Protein AF-A0AA95L8K7-F1 (afdb_monomer_lite)

pLDDT: mean 76.62, std 14.95, range [47.16, 91.44]

Foldseek 3Di:
DFAAPVCPVVVVVVAPDWDKDFDPPVDQDAHPPPRHGTGIDTDRPPPPVVVVVVVD

Sequence (56 aa):
MFVCSNHVKDALKHMYVPHIKLIPEEESYRCHLCKNKAKYKLFQYCYQRNQTKKAI

Secondary structure (DSSP, 8-state):
-EE-TTTHHHHHHT-SSEEEEEPPTT--PBPTTT-SBP-EEEEE---GGGTGGG--

Radius of gyration: 13.52 Å; chains: 1; bounding box: 25×18×40 Å

Structure (mmCIF, N/CA/C/O backbone):
data_AF-A0AA95L8K7-F1
#
_entry.id   AF-A0AA95L8K7-F1
#
loop_
_atom_site.group_PDB
_atom_site.id
_atom_site.type_symbol
_atom_site.label_atom_id
_atom_site.label_alt_id
_atom_site.label_comp_id
_atom_site.label_asym_id
_atom_site.label_entity_id
_atom_site.label_seq_id
_atom_site.pdbx_PDB_ins_code
_atom_site.Cartn_x
_atom_site.Cartn_y
_atom_site.Cartn_z
_atom_site.occupancy
_atom_site.B_iso_or_equiv
_atom_site.auth_seq_id
_atom_site.auth_comp_id
_atom_site.auth_asym_id
_atom_site.auth_atom_id
_atom_site.pdbx_PDB_model_num
ATOM 1 N N . MET A 1 1 ? 5.867 3.741 -4.452 1.00 83.44 1 MET A N 1
ATOM 2 C CA . MET A 1 1 ? 5.030 4.362 -3.404 1.00 83.44 1 MET A CA 1
ATOM 3 C C . MET A 1 1 ? 4.751 3.339 -2.308 1.00 83.44 1 MET A C 1
ATOM 5 O O . MET A 1 1 ? 4.401 2.215 -2.634 1.00 83.44 1 MET A O 1
ATOM 9 N N . PHE A 1 2 ? 4.931 3.687 -1.032 1.00 89.06 2 PHE A N 1
ATOM 10 C CA . PHE A 1 2 ? 4.673 2.781 0.098 1.00 89.06 2 PHE A CA 1
ATOM 11 C C . PHE A 1 2 ? 3.344 3.120 0.777 1.00 89.06 2 PHE A C 1
ATOM 13 O O . PHE A 1 2 ? 3.091 4.284 1.099 1.00 89.06 2 PHE A O 1
ATOM 20 N N . VAL A 1 3 ? 2.495 2.117 1.006 1.00 90.56 3 VAL A N 1
ATOM 21 C CA . VAL A 1 3 ? 1.149 2.299 1.572 1.00 90.56 3 VAL A CA 1
ATOM 22 C C . VAL A 1 3 ? 0.811 1.235 2.616 1.00 90.56 3 VAL A C 1
ATOM 24 O O . VAL A 1 3 ? 1.304 0.106 2.579 1.00 90.56 3 VAL A O 1
ATOM 27 N N . CYS A 1 4 ? -0.022 1.605 3.588 1.00 91.38 4 CYS A N 1
ATOM 28 C CA . CYS A 1 4 ? -0.579 0.673 4.569 1.00 91.38 4 CYS A CA 1
ATOM 29 C C . CYS A 1 4 ? -1.852 0.001 4.027 1.00 91.38 4 CYS A C 1
ATOM 31 O O . CYS A 1 4 ? -2.399 0.422 3.008 1.00 91.38 4 CYS A O 1
ATOM 33 N N . SER A 1 5 ? -2.355 -1.018 4.728 1.00 89.44 5 SER A N 1
ATOM 34 C CA . SER A 1 5 ? -3.576 -1.744 4.337 1.00 89.44 5 SER A CA 1
ATOM 35 C C . SER A 1 5 ? -4.822 -0.877 4.211 1.00 89.44 5 SER A C 1
ATOM 37 O O . SER A 1 5 ? -5.696 -1.206 3.418 1.00 89.44 5 SER A O 1
ATOM 39 N N . ASN A 1 6 ? -4.899 0.228 4.951 1.00 91.44 6 ASN A N 1
ATOM 40 C CA . ASN A 1 6 ? -6.063 1.111 4.891 1.00 91.44 6 ASN A CA 1
ATOM 41 C C . ASN A 1 6 ? -6.047 1.959 3.616 1.00 91.44 6 ASN A C 1
ATOM 43 O O . ASN A 1 6 ? -7.083 2.151 2.996 1.00 91.44 6 ASN A O 1
ATOM 47 N N . HIS A 1 7 ? -4.863 2.399 3.182 1.00 89.06 7 HIS A N 1
ATOM 48 C CA . HIS A 1 7 ? -4.718 3.308 2.045 1.00 89.06 7 HIS A CA 1
ATOM 49 C C . HIS A 1 7 ? -4.348 2.619 0.727 1.00 89.06 7 HIS A C 1
ATOM 51 O O . HIS A 1 7 ? -4.238 3.281 -0.303 1.00 89.06 7 HIS A O 1
ATOM 57 N N . VAL A 1 8 ? -4.138 1.298 0.729 1.00 86.31 8 VAL A N 1
ATOM 58 C CA . VAL A 1 8 ? -3.797 0.558 -0.492 1.00 86.31 8 VAL A CA 1
ATOM 59 C C . VAL A 1 8 ? -4.921 0.639 -1.522 1.00 86.31 8 VAL A C 1
ATOM 61 O O . VAL A 1 8 ? -4.645 0.899 -2.684 1.00 86.31 8 VAL A O 1
ATOM 64 N N . LYS A 1 9 ? -6.188 0.511 -1.107 1.00 85.75 9 LYS A N 1
ATOM 65 C CA . LYS A 1 9 ? -7.336 0.568 -2.025 1.00 85.75 9 LYS A CA 1
ATOM 66 C C . LYS A 1 9 ? -7.454 1.926 -2.710 1.00 85.75 9 LYS A C 1
ATOM 68 O O . LYS A 1 9 ? -7.661 1.967 -3.917 1.00 85.75 9 LYS A O 1
ATOM 73 N N . ASP A 1 10 ? -7.290 3.017 -1.967 1.00 84.69 10 ASP A N 1
ATOM 74 C CA . ASP A 1 10 ? -7.354 4.359 -2.548 1.00 84.69 10 ASP A CA 1
ATOM 75 C C . ASP A 1 10 ? -6.169 4.624 -3.469 1.00 84.69 10 ASP A C 1
ATOM 77 O O . ASP A 1 10 ? -6.358 5.077 -4.593 1.00 84.69 10 ASP A O 1
ATOM 81 N N . ALA A 1 11 ? -4.960 4.229 -3.067 1.00 79.69 11 ALA A N 1
ATOM 82 C CA . ALA A 1 11 ? -3.788 4.361 -3.921 1.00 79.69 11 ALA A CA 1
ATOM 83 C C . ALA A 1 11 ? -3.900 3.542 -5.224 1.00 79.69 11 ALA A C 1
ATOM 85 O O . ALA A 1 11 ? -3.442 4.004 -6.266 1.00 79.69 11 ALA A O 1
ATOM 86 N N . LEU A 1 12 ? -4.548 2.371 -5.200 1.00 81.19 12 LEU A N 1
ATOM 87 C CA . LEU A 1 12 ? -4.782 1.557 -6.398 1.00 81.19 12 LEU A CA 1
ATOM 88 C C . LEU A 1 12 ? -5.764 2.194 -7.386 1.00 81.19 12 LEU A C 1
ATOM 90 O O . LEU A 1 12 ? -5.565 2.044 -8.587 1.00 81.19 12 LEU A O 1
ATOM 94 N N . LYS A 1 13 ? -6.772 2.946 -6.920 1.00 81.81 13 LYS A N 1
ATOM 95 C CA . LYS A 1 13 ? -7.707 3.672 -7.807 1.00 81.81 13 LYS A CA 1
ATOM 96 C C . LYS A 1 13 ? -7.003 4.721 -8.671 1.00 81.81 13 LYS A C 1
ATOM 98 O O . LYS A 1 13 ? -7.474 5.040 -9.755 1.00 81.81 13 LYS A O 1
ATOM 103 N N . HIS A 1 14 ? -5.880 5.253 -8.194 1.00 75.38 14 HIS A N 1
ATOM 104 C CA . HIS A 1 14 ? -5.083 6.250 -8.908 1.00 75.38 14 HIS A CA 1
ATOM 105 C C . HIS A 1 14 ? -4.000 5.630 -9.810 1.00 75.38 14 HIS A C 1
ATOM 107 O O . HIS A 1 14 ? -3.225 6.364 -10.424 1.00 75.38 14 HIS A O 1
ATOM 113 N N . MET A 1 15 ? -3.916 4.297 -9.903 1.00 73.00 15 MET A N 1
ATOM 114 C CA . MET A 1 15 ? -2.900 3.598 -10.692 1.00 73.00 15 MET A CA 1
ATOM 115 C C . MET A 1 15 ? -3.506 2.883 -11.899 1.00 73.00 15 MET A C 1
ATOM 117 O O . MET A 1 15 ? -4.420 2.080 -11.766 1.00 73.00 15 MET A O 1
ATOM 121 N N . TYR A 1 16 ? -2.934 3.134 -13.079 1.00 66.62 16 TYR A N 1
ATOM 122 C CA . TYR A 1 16 ? -3.373 2.518 -14.335 1.00 66.62 16 TYR A CA 1
ATOM 123 C C . TYR A 1 16 ? -2.984 1.031 -14.437 1.00 66.62 16 TYR A C 1
ATOM 125 O O . TYR A 1 16 ? -3.789 0.208 -14.857 1.00 66.62 16 TYR A O 1
ATOM 133 N N . VAL A 1 17 ? -1.764 0.673 -14.012 1.00 67.81 17 VAL A N 1
ATOM 134 C CA . VAL A 1 17 ? -1.287 -0.720 -13.907 1.00 67.81 17 VAL A CA 1
ATOM 135 C C . VAL A 1 17 ? -0.483 -0.863 -12.613 1.00 67.81 17 VAL A C 1
ATOM 137 O O . VAL A 1 17 ? 0.711 -0.542 -12.584 1.00 67.81 17 VAL A O 1
ATOM 140 N N . PRO A 1 18 ? -1.121 -1.264 -11.505 1.00 68.12 18 PRO A N 1
ATOM 141 C CA . PRO A 1 18 ? -0.436 -1.378 -10.232 1.00 68.12 18 PRO A CA 1
ATOM 142 C C . PRO A 1 18 ? 0.289 -2.720 -10.131 1.00 68.12 18 PRO A C 1
ATOM 144 O O . PRO A 1 18 ? -0.325 -3.762 -9.913 1.00 68.12 18 PRO A O 1
ATOM 147 N N . HIS A 1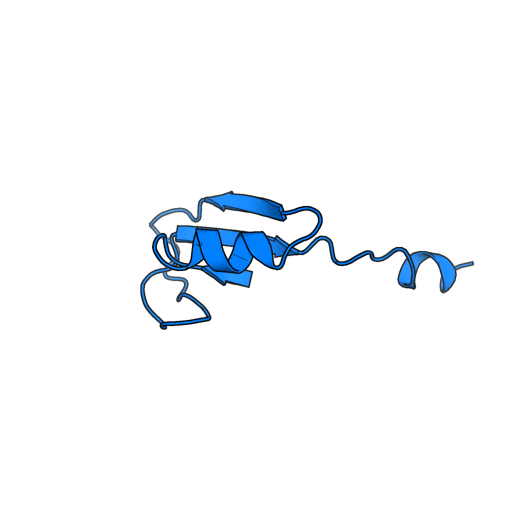 19 ? 1.618 -2.698 -10.205 1.00 79.81 19 HIS A N 1
ATOM 148 C CA . HIS A 1 19 ? 2.397 -3.808 -9.663 1.00 79.81 19 HIS A CA 1
ATOM 149 C C . HIS A 1 19 ? 2.535 -3.594 -8.155 1.00 79.81 19 HIS A C 1
ATOM 151 O O . HIS A 1 19 ? 3.018 -2.557 -7.699 1.00 79.81 19 HIS A O 1
ATOM 157 N N . ILE A 1 20 ? 2.094 -4.570 -7.369 1.00 84.38 20 ILE A N 1
ATOM 158 C CA . ILE A 1 20 ? 2.099 -4.508 -5.907 1.00 84.38 20 ILE A CA 1
ATOM 159 C C . ILE A 1 20 ? 3.081 -5.557 -5.401 1.00 84.38 20 ILE A C 1
ATOM 161 O O . ILE A 1 20 ? 3.000 -6.717 -5.797 1.00 84.38 20 ILE A O 1
ATOM 165 N N . LYS A 1 21 ? 3.990 -5.170 -4.503 1.00 87.12 21 LYS A N 1
ATOM 166 C CA . LYS A 1 21 ? 4.757 -6.125 -3.693 1.00 87.12 21 LYS A CA 1
ATOM 167 C C . LYS A 1 21 ? 4.428 -5.954 -2.221 1.00 87.12 21 LYS A C 1
ATOM 169 O O . LYS A 1 21 ? 4.277 -4.829 -1.743 1.00 87.12 21 LYS A O 1
ATOM 174 N N . LEU A 1 22 ? 4.346 -7.073 -1.514 1.00 88.50 22 LEU A N 1
ATOM 175 C CA . LEU A 1 22 ? 4.349 -7.090 -0.057 1.00 88.50 22 LEU A CA 1
ATOM 176 C C . LEU A 1 22 ? 5.744 -6.719 0.443 1.00 88.50 22 LEU A C 1
ATOM 178 O O . LEU A 1 22 ? 6.750 -7.112 -0.149 1.00 88.50 22 LEU A O 1
ATOM 182 N N . ILE A 1 23 ? 5.780 -5.918 1.499 1.00 87.19 23 ILE A N 1
ATOM 183 C CA . ILE A 1 23 ? 7.015 -5.537 2.177 1.00 87.19 23 ILE A CA 1
ATOM 184 C C . ILE A 1 23 ? 7.275 -6.575 3.279 1.00 87.19 23 ILE A C 1
ATOM 186 O O . ILE A 1 23 ? 6.346 -6.851 4.045 1.00 87.19 23 ILE A O 1
ATOM 190 N N . PRO A 1 24 ? 8.490 -7.140 3.376 1.00 83.94 24 PRO A N 1
ATOM 191 C CA . PRO A 1 24 ? 8.861 -8.008 4.490 1.00 83.94 24 PRO A CA 1
ATOM 192 C C . PRO A 1 24 ? 8.798 -7.247 5.823 1.00 83.94 24 PRO A C 1
ATOM 194 O O . PRO A 1 24 ? 9.071 -6.051 5.888 1.00 83.94 24 PRO A O 1
ATOM 197 N N . GLU A 1 25 ? 8.422 -7.928 6.906 1.00 76.44 25 GLU A N 1
ATOM 198 C CA . GLU A 1 25 ? 8.138 -7.269 8.191 1.00 76.44 25 GLU A CA 1
ATOM 199 C C . GLU A 1 25 ? 9.343 -6.580 8.839 1.00 76.44 25 GLU A C 1
ATOM 201 O O . GLU A 1 25 ? 9.143 -5.674 9.655 1.00 76.44 25 GLU A O 1
ATOM 206 N N . GLU A 1 26 ? 10.548 -6.991 8.445 1.00 75.81 26 GLU A N 1
ATOM 207 C CA . GLU A 1 26 ? 11.841 -6.443 8.858 1.00 75.81 26 GLU A CA 1
ATOM 208 C C . GLU A 1 26 ? 12.050 -5.010 8.342 1.00 75.81 26 GLU A C 1
ATOM 210 O O . GLU A 1 26 ? 12.707 -4.191 8.986 1.00 75.81 26 GLU A O 1
ATOM 215 N N . GLU A 1 27 ? 11.431 -4.657 7.212 1.00 75.12 27 GLU A N 1
ATOM 216 C CA . GLU A 1 27 ? 11.535 -3.321 6.642 1.00 75.12 27 GLU A CA 1
ATOM 217 C C . GLU A 1 27 ? 10.456 -2.386 7.212 1.00 75.12 27 GLU A C 1
ATOM 219 O O . GLU A 1 27 ? 9.259 -2.479 6.925 1.00 75.12 27 GLU A O 1
ATOM 224 N N . SER A 1 28 ? 10.890 -1.408 8.009 1.00 79.25 28 SER A N 1
ATOM 225 C CA . SER A 1 28 ? 10.006 -0.412 8.628 1.00 79.25 28 SER A CA 1
ATOM 226 C C . SER A 1 28 ? 9.719 0.777 7.704 1.00 79.25 28 SER A C 1
ATOM 228 O O . SER A 1 28 ? 10.047 1.924 8.014 1.00 79.25 28 SER A O 1
ATOM 230 N N . TYR A 1 29 ? 9.073 0.533 6.561 1.00 86.56 29 TYR A N 1
ATOM 231 C CA . TYR A 1 29 ? 8.586 1.629 5.719 1.00 86.56 29 TYR A CA 1
ATOM 232 C C . TYR A 1 29 ? 7.310 2.251 6.284 1.00 86.56 29 TYR A C 1
ATOM 234 O O . TYR A 1 29 ? 6.449 1.583 6.861 1.00 86.56 29 TYR A O 1
ATOM 242 N N . ARG A 1 30 ? 7.159 3.559 6.069 1.00 89.69 30 ARG A N 1
ATOM 243 C CA . ARG A 1 30 ? 5.969 4.318 6.460 1.00 89.69 30 ARG A CA 1
ATOM 244 C C . ARG A 1 30 ? 5.079 4.579 5.256 1.00 89.69 30 ARG A C 1
ATOM 246 O O . ARG A 1 30 ? 5.546 4.838 4.148 1.00 89.69 30 ARG A O 1
ATOM 253 N N . CYS A 1 31 ? 3.776 4.515 5.485 1.00 89.31 31 CYS A N 1
ATOM 254 C CA . CYS A 1 31 ? 2.771 4.867 4.504 1.00 89.31 31 CYS A CA 1
ATOM 255 C C . CYS A 1 31 ? 2.913 6.344 4.147 1.00 89.31 31 CYS A C 1
ATOM 257 O O . CYS A 1 31 ? 2.949 7.200 5.029 1.00 89.31 31 CYS A O 1
ATOM 259 N N . HIS A 1 32 ? 2.930 6.642 2.852 1.00 87.25 32 HIS A N 1
ATOM 260 C CA . HIS A 1 32 ? 3.072 8.011 2.369 1.00 87.25 32 HIS A CA 1
ATOM 261 C C . HIS A 1 32 ? 1.877 8.913 2.737 1.00 87.25 32 HIS A C 1
ATOM 263 O O . HIS A 1 32 ? 2.023 10.127 2.782 1.00 87.25 32 HIS A O 1
ATOM 269 N N . LEU A 1 33 ? 0.710 8.322 3.019 1.00 85.88 33 LEU A N 1
ATOM 27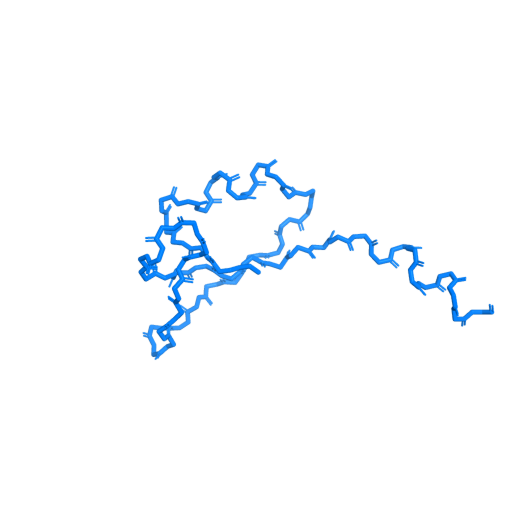0 C CA . LEU A 1 33 ? -0.542 9.045 3.267 1.00 85.88 33 LEU A CA 1
ATOM 271 C C . LEU A 1 33 ? -0.792 9.320 4.754 1.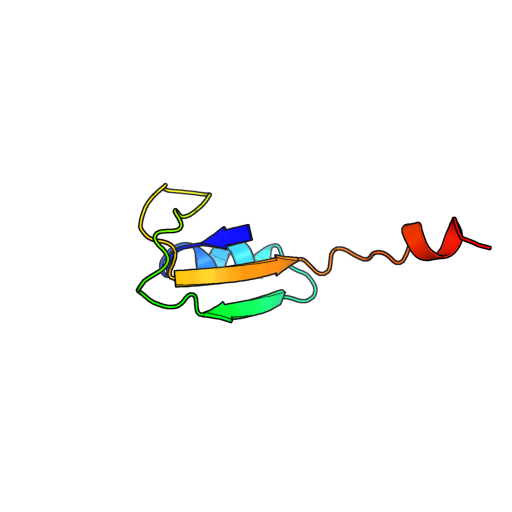00 85.88 33 LEU A C 1
ATOM 273 O O . LEU A 1 33 ? -1.215 10.410 5.112 1.00 85.88 33 LEU A O 1
ATOM 277 N N . CYS A 1 34 ? -0.500 8.358 5.633 1.00 90.06 34 CYS A N 1
ATOM 278 C CA . CYS A 1 34 ? -0.812 8.481 7.063 1.00 90.06 34 CYS A CA 1
ATOM 279 C C . CYS A 1 34 ? 0.360 8.187 8.001 1.00 90.06 34 CYS A C 1
ATOM 281 O O . CYS A 1 34 ? 0.165 8.086 9.206 1.00 90.06 34 CYS A O 1
ATOM 283 N N . LYS A 1 35 ? 1.567 7.975 7.464 1.00 88.38 35 LYS A N 1
ATOM 284 C CA . LYS A 1 35 ? 2.801 7.659 8.208 1.00 88.38 35 LYS A CA 1
ATOM 285 C C . LYS A 1 35 ? 2.785 6.370 9.057 1.00 88.38 35 LYS A C 1
ATOM 287 O O . LYS A 1 35 ? 3.829 6.016 9.596 1.00 88.38 35 LYS A O 1
ATOM 292 N N . ASN A 1 36 ? 1.675 5.625 9.104 1.00 89.19 36 ASN A N 1
ATOM 293 C CA . ASN A 1 36 ? 1.592 4.291 9.726 1.00 89.19 36 ASN A CA 1
ATOM 294 C C . ASN A 1 36 ? 2.470 3.259 9.002 1.00 89.19 36 ASN A C 1
ATOM 296 O O . ASN A 1 36 ? 2.874 3.490 7.862 1.00 89.19 36 ASN A O 1
ATOM 300 N N . LYS A 1 37 ? 2.711 2.091 9.619 1.00 90.12 37 LYS A N 1
ATOM 301 C CA . LYS A 1 37 ? 3.482 0.988 9.011 1.00 90.12 37 LYS A CA 1
ATOM 302 C C . LYS A 1 37 ? 2.927 0.639 7.622 1.00 90.12 37 LYS A C 1
ATOM 304 O O . LYS A 1 37 ? 1.750 0.298 7.473 1.00 90.12 37 LYS A O 1
ATOM 309 N N . ALA A 1 38 ? 3.767 0.767 6.598 1.00 90.31 38 ALA A N 1
ATOM 310 C CA . ALA A 1 38 ? 3.438 0.338 5.250 1.00 90.31 38 ALA A CA 1
ATOM 311 C C . ALA A 1 38 ? 3.517 -1.189 5.169 1.00 90.31 38 ALA A C 1
ATOM 313 O O . ALA A 1 38 ? 4.395 -1.804 5.764 1.00 90.31 38 ALA A O 1
ATOM 314 N N . LYS A 1 39 ? 2.593 -1.788 4.417 1.00 89.81 39 LYS A N 1
ATOM 315 C CA . LYS A 1 39 ? 2.601 -3.229 4.116 1.00 89.81 39 LYS A CA 1
ATOM 316 C C . LYS A 1 39 ? 2.818 -3.509 2.633 1.00 89.81 39 LYS A C 1
ATOM 318 O O . LYS A 1 39 ? 3.221 -4.606 2.265 1.00 89.81 39 LYS A O 1
ATOM 323 N N . TYR A 1 40 ? 2.562 -2.513 1.787 1.00 89.50 40 TYR A N 1
ATOM 324 C CA . TYR A 1 40 ? 2.584 -2.665 0.342 1.00 89.50 40 TYR A CA 1
ATOM 325 C C . TYR A 1 40 ? 3.498 -1.625 -0.294 1.00 89.50 40 TYR A C 1
ATOM 327 O O . TYR A 1 40 ? 3.425 -0.429 0.004 1.00 89.50 40 TYR A O 1
ATOM 335 N N . LYS A 1 41 ? 4.331 -2.090 -1.220 1.00 88.88 41 LYS A N 1
ATOM 336 C CA . LYS A 1 41 ? 5.095 -1.276 -2.154 1.00 88.88 41 LYS A CA 1
ATOM 337 C C . LYS A 1 41 ? 4.371 -1.298 -3.494 1.00 88.88 41 LYS A C 1
ATOM 339 O O . LYS A 1 41 ? 4.376 -2.301 -4.203 1.00 88.88 41 LYS A O 1
ATOM 344 N N . LEU A 1 42 ? 3.741 -0.178 -3.821 1.00 85.94 42 LEU A N 1
ATOM 345 C CA . LEU A 1 42 ? 3.122 0.065 -5.113 1.00 85.94 42 LEU A CA 1
ATOM 346 C C . LEU A 1 42 ? 4.176 0.576 -6.093 1.00 85.94 42 LEU A C 1
ATOM 348 O O . LEU A 1 42 ? 4.819 1.608 -5.860 1.00 85.94 42 LEU A O 1
ATOM 352 N N . PHE A 1 43 ? 4.344 -0.141 -7.191 1.00 81.12 43 PHE A N 1
ATOM 353 C CA . PHE A 1 43 ? 5.127 0.280 -8.337 1.00 81.12 43 PHE A CA 1
ATOM 354 C C . PHE A 1 43 ? 4.166 0.936 -9.314 1.00 81.12 43 PHE A C 1
ATOM 356 O O . PHE A 1 43 ? 3.307 0.291 -9.913 1.00 81.12 43 PHE A O 1
ATOM 363 N N . GLN A 1 44 ? 4.301 2.247 -9.438 1.00 67.94 44 GLN A N 1
A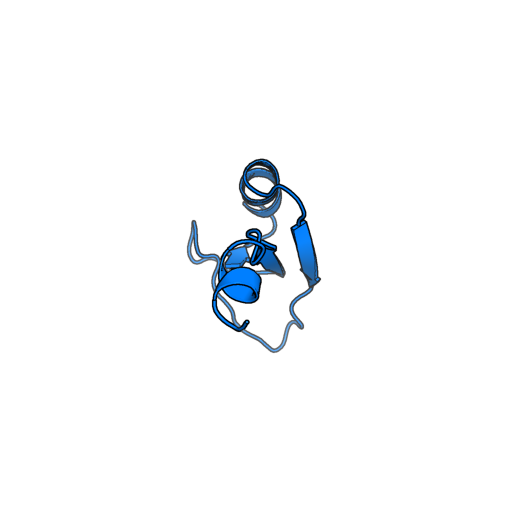TOM 364 C CA . GLN A 1 44 ? 3.565 2.995 -10.430 1.00 67.94 44 GLN A CA 1
ATOM 365 C C . GLN A 1 44 ? 4.264 2.764 -11.766 1.00 67.94 44 GLN A C 1
ATOM 367 O O . GLN A 1 44 ? 5.326 3.336 -12.013 1.00 67.94 44 GLN A O 1
ATOM 372 N N . TYR A 1 45 ? 3.679 1.934 -12.632 1.00 57.81 45 TYR A N 1
ATOM 373 C CA . TYR A 1 45 ? 4.030 1.944 -14.048 1.00 57.81 45 TYR A CA 1
ATOM 374 C C . TYR A 1 45 ? 3.420 3.207 -14.668 1.00 57.81 45 TYR A C 1
ATOM 376 O O . TYR A 1 45 ? 2.465 3.174 -15.439 1.00 57.81 45 TYR A O 1
ATOM 384 N N . CYS A 1 46 ? 3.939 4.370 -14.272 1.00 52.62 46 CYS A N 1
ATOM 385 C CA . CYS A 1 46 ? 3.748 5.589 -15.034 1.00 52.62 46 CYS A CA 1
ATOM 386 C C . CYS A 1 46 ? 4.560 5.407 -16.302 1.00 52.62 46 CYS A C 1
ATOM 388 O O . CYS A 1 46 ? 5.743 5.722 -16.317 1.00 52.62 46 CYS A O 1
ATOM 390 N N . TYR A 1 47 ? 3.939 4.802 -17.310 1.00 48.06 47 TYR A N 1
ATOM 391 C CA . TYR A 1 47 ? 4.176 5.056 -18.721 1.00 48.06 47 TYR A CA 1
ATOM 392 C C . TYR A 1 47 ? 5.512 5.767 -19.003 1.00 48.06 47 TYR A C 1
ATOM 394 O O . TYR A 1 47 ? 5.560 6.946 -19.351 1.00 48.06 47 TYR A O 1
ATOM 402 N N . GLN A 1 48 ? 6.620 5.028 -18.910 1.00 48.91 48 GLN A N 1
ATOM 403 C CA . GLN A 1 48 ? 7.896 5.452 -19.486 1.00 48.91 48 GLN A CA 1
ATOM 404 C C . GLN A 1 48 ? 7.849 5.438 -21.025 1.00 48.91 48 GLN A C 1
ATOM 406 O O . GLN A 1 48 ? 8.886 5.561 -21.667 1.00 48.91 48 GLN A O 1
ATOM 411 N N . ARG A 1 49 ? 6.668 5.373 -21.662 1.00 48.56 49 ARG A N 1
ATOM 412 C CA . ARG A 1 49 ? 6.530 5.530 -23.120 1.00 48.56 49 ARG A CA 1
ATOM 413 C C . ARG A 1 49 ? 7.099 6.869 -23.622 1.00 48.56 49 ARG A C 1
ATOM 415 O O . ARG A 1 49 ? 7.398 6.966 -24.806 1.00 48.56 49 ARG A O 1
ATOM 422 N N . ASN A 1 50 ? 7.307 7.864 -22.748 1.00 48.22 50 ASN A N 1
ATOM 423 C CA . ASN A 1 50 ? 7.947 9.137 -23.107 1.00 48.22 50 ASN A CA 1
ATOM 424 C C . ASN A 1 50 ? 9.465 9.210 -22.846 1.00 48.22 50 ASN A C 1
ATOM 426 O O . ASN A 1 50 ? 10.071 10.205 -23.235 1.00 48.22 50 ASN A O 1
ATOM 430 N N . GLN A 1 51 ? 10.099 8.207 -22.223 1.00 50.53 51 GLN A N 1
ATOM 431 C CA . GLN A 1 51 ? 11.563 8.203 -22.051 1.00 50.53 51 GLN A CA 1
ATOM 432 C C . GLN A 1 51 ? 12.275 7.281 -23.045 1.00 50.53 51 GLN A C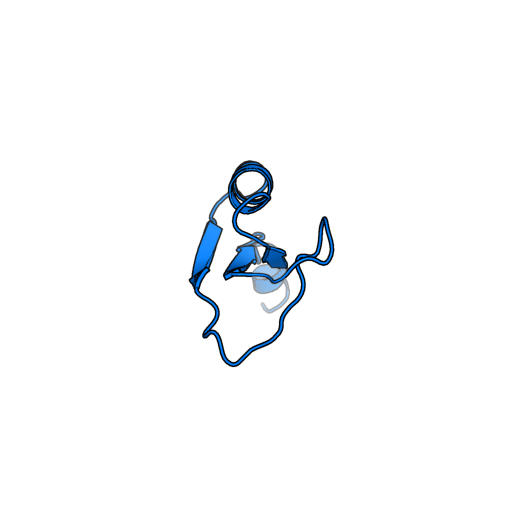 1
ATOM 434 O O . GLN A 1 51 ? 13.380 7.601 -23.465 1.00 50.53 51 GLN A O 1
ATOM 439 N N . THR A 1 52 ? 11.622 6.226 -23.543 1.00 51.00 52 THR A N 1
ATOM 440 C CA . THR A 1 52 ? 12.195 5.392 -24.618 1.00 51.00 52 THR A CA 1
ATOM 441 C C . THR A 1 52 ? 12.267 6.128 -25.965 1.00 51.00 52 THR A C 1
ATOM 443 O O . THR A 1 52 ? 13.096 5.794 -26.798 1.00 51.00 52 THR A O 1
ATOM 446 N N . LYS A 1 53 ? 11.454 7.177 -26.173 1.00 51.00 53 LYS A N 1
ATOM 447 C CA . LYS A 1 53 ? 11.538 8.056 -27.358 1.00 51.00 53 LYS A CA 1
ATOM 448 C C . LYS A 1 53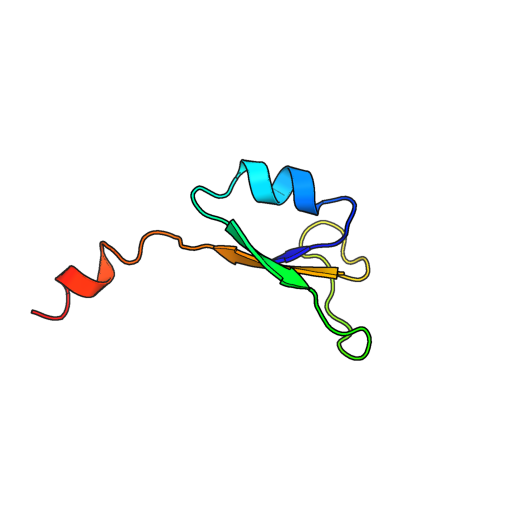 ? 12.657 9.108 -27.298 1.00 51.00 53 LYS A C 1
ATOM 450 O O . LYS A 1 53 ? 12.814 9.848 -28.258 1.00 51.00 53 LYS A O 1
ATOM 455 N N . LYS A 1 54 ? 13.399 9.217 -26.189 1.00 50.47 54 LYS A N 1
ATOM 456 C CA . LYS A 1 54 ? 14.556 10.128 -26.060 1.00 50.47 54 LYS A CA 1
ATOM 457 C C . LYS A 1 54 ? 15.910 9.413 -26.185 1.00 50.47 54 LYS A C 1
ATOM 459 O O . LYS A 1 54 ? 16.936 10.048 -25.984 1.00 50.47 54 LYS A O 1
ATOM 464 N N . ALA A 1 55 ? 15.906 8.111 -26.472 1.00 54.38 55 ALA A N 1
ATOM 465 C CA . ALA A 1 55 ? 17.105 7.278 -26.598 1.00 54.38 55 ALA A CA 1
ATOM 466 C C . ALA A 1 55 ? 17.259 6.672 -28.009 1.00 54.38 55 ALA A C 1
ATOM 468 O O . ALA A 1 55 ? 17.847 5.602 -28.151 1.00 54.38 55 ALA A O 1
ATOM 469 N N . ILE A 1 56 ? 16.694 7.333 -29.026 1.00 47.16 56 ILE A N 1
ATOM 470 C CA . ILE A 1 56 ? 16.910 7.054 -30.454 1.00 47.16 56 ILE A CA 1
ATOM 471 C C . ILE A 1 56 ? 17.323 8.365 -31.108 1.00 47.16 56 ILE A C 1
ATOM 473 O O . ILE A 1 56 ? 16.620 9.368 -30.839 1.00 47.16 56 ILE A O 1
#